Protein AF-A0A1Q6YQ73-F1 (afdb_monomer)

Foldseek 3Di:
DDPPDPPPVVNVVLQVLLVVLLVVLLVPLPPVVSLVSNCVSCVVLLLVLLCVQPNPDPSSVVLSVVLSNQCSVCSNVDDVVPDRSNVVSNVSSNVVSVVVSVVVVVVVVVVVVVVVPD

Sequence (118 aa):
MIYRRQFSSEQIEKIARTKDALGRLRANPADAVAVLALYETCGRELQEVGVRYFGKNQLGKKAVLNLLVAVVSRAWSYDPQSMSASEWVSRVADAEARKLWEALDAGGSGDQLTRRAM

Structure (mmCIF, N/CA/C/O backbone):
data_AF-A0A1Q6YQ73-F1
#
_entry.id   AF-A0A1Q6YQ73-F1
#
loop_
_atom_site.group_PDB
_atom_site.id
_atom_site.type_symbol
_atom_site.label_atom_id
_atom_site.label_alt_id
_atom_site.label_comp_id
_atom_site.label_asym_id
_atom_site.label_entity_id
_atom_site.label_seq_id
_atom_site.pdbx_PDB_ins_code
_atom_site.Cartn_x
_atom_site.Cartn_y
_atom_site.Cartn_z
_atom_site.occupancy
_atom_site.B_iso_or_equiv
_atom_site.auth_seq_id
_atom_site.auth_comp_id
_atom_site.auth_asym_id
_atom_site.auth_atom_id
_atom_site.pdbx_PDB_model_num
ATOM 1 N N . MET A 1 1 ? 29.946 25.085 6.499 1.00 38.44 1 MET A N 1
ATOM 2 C CA . MET A 1 1 ? 29.585 23.672 6.748 1.00 38.44 1 MET A CA 1
ATOM 3 C C . MET A 1 1 ? 28.520 23.263 5.749 1.00 38.44 1 MET A C 1
ATOM 5 O O . MET A 1 1 ? 27.402 23.750 5.833 1.00 38.44 1 MET A O 1
ATOM 9 N N . ILE A 1 2 ? 28.873 22.435 4.767 1.00 45.66 2 ILE A N 1
ATOM 10 C CA . ILE A 1 2 ? 27.914 21.896 3.798 1.00 45.66 2 ILE A CA 1
ATOM 11 C C . ILE A 1 2 ? 27.381 20.600 4.411 1.00 45.66 2 ILE A C 1
ATOM 13 O O . ILE A 1 2 ? 28.122 19.623 4.504 1.00 45.66 2 ILE A O 1
ATOM 17 N N . TYR A 1 3 ? 26.126 20.593 4.866 1.00 40.91 3 TYR A N 1
ATOM 18 C CA . TYR A 1 3 ? 25.435 19.367 5.271 1.00 40.91 3 TYR A CA 1
ATOM 19 C C . TYR A 1 3 ? 25.210 18.508 4.022 1.00 40.91 3 TYR A C 1
ATOM 21 O O . TYR A 1 3 ? 24.166 18.571 3.372 1.00 40.91 3 TYR A O 1
ATOM 29 N N . ARG A 1 4 ? 26.225 17.728 3.640 1.00 46.75 4 ARG A N 1
ATOM 30 C CA . ARG A 1 4 ? 26.106 16.693 2.615 1.00 46.75 4 ARG A CA 1
ATOM 31 C C . ARG A 1 4 ? 25.174 15.634 3.198 1.00 46.75 4 ARG A C 1
ATOM 33 O O . ARG A 1 4 ? 25.605 14.824 4.012 1.00 46.75 4 ARG A O 1
ATOM 40 N N . ARG A 1 5 ? 23.883 15.714 2.848 1.00 53.12 5 ARG A N 1
ATOM 41 C CA . ARG A 1 5 ? 22.848 14.725 3.180 1.00 53.12 5 ARG A CA 1
ATOM 42 C C . ARG A 1 5 ? 23.366 13.336 2.806 1.00 53.12 5 ARG A C 1
ATOM 44 O O . ARG A 1 5 ? 23.292 12.933 1.650 1.00 53.12 5 ARG A O 1
ATOM 51 N N . GLN A 1 6 ? 23.896 12.616 3.788 1.00 51.25 6 GLN A N 1
ATOM 52 C CA . GLN A 1 6 ? 23.931 11.166 3.759 1.00 51.25 6 GLN A CA 1
ATOM 53 C C . GLN A 1 6 ? 22.468 10.734 3.836 1.00 51.25 6 GLN A C 1
ATOM 55 O O . GLN A 1 6 ? 21.894 10.643 4.916 1.00 51.25 6 GLN A O 1
ATOM 60 N N . PHE A 1 7 ? 21.827 10.537 2.686 1.00 55.66 7 PHE A N 1
ATOM 61 C CA . PHE A 1 7 ? 20.742 9.568 2.668 1.00 55.66 7 PHE A CA 1
ATOM 62 C C . PHE A 1 7 ? 21.375 8.260 3.137 1.00 55.66 7 PHE A C 1
ATOM 64 O O . PHE A 1 7 ? 22.359 7.817 2.542 1.00 55.66 7 PHE A O 1
ATOM 71 N N . SER A 1 8 ? 20.888 7.712 4.253 1.00 74.00 8 SER A N 1
ATOM 72 C CA . SER A 1 8 ? 21.328 6.393 4.709 1.00 74.00 8 SER A CA 1
ATOM 73 C C . SER A 1 8 ? 21.178 5.431 3.530 1.00 74.00 8 SER A C 1
ATOM 75 O O . SER A 1 8 ? 20.163 5.488 2.832 1.00 74.00 8 SER A O 1
ATOM 77 N N . SER A 1 9 ? 22.172 4.579 3.270 1.00 75.12 9 SER A N 1
ATOM 78 C CA . SER A 1 9 ? 22.130 3.601 2.171 1.00 75.12 9 SER A CA 1
ATOM 79 C C . SER A 1 9 ? 20.828 2.785 2.179 1.00 75.12 9 SER A C 1
ATOM 81 O O . SER A 1 9 ? 20.274 2.487 1.125 1.00 75.12 9 SER A O 1
ATOM 83 N N . GLU A 1 10 ? 20.277 2.547 3.371 1.00 77.00 10 GLU A N 1
ATOM 84 C CA . GLU A 1 10 ? 18.981 1.903 3.603 1.00 77.00 10 GLU A CA 1
ATOM 85 C C . GLU A 1 10 ? 17.803 2.651 2.954 1.00 77.00 10 GLU A C 1
ATOM 87 O O . GLU A 1 10 ? 16.884 2.032 2.425 1.00 77.00 10 GLU A O 1
ATOM 92 N N . GLN A 1 11 ? 17.808 3.988 2.960 1.00 78.38 11 GLN A N 1
ATOM 93 C CA . GLN A 1 11 ? 16.746 4.793 2.347 1.00 78.38 11 GLN A CA 1
ATOM 94 C C . GLN A 1 11 ? 16.795 4.718 0.821 1.00 78.38 11 GLN A C 1
ATOM 96 O O . GLN A 1 11 ? 15.750 4.650 0.176 1.00 78.38 11 GLN A O 1
ATOM 101 N N . ILE A 1 12 ? 17.997 4.708 0.241 1.00 83.94 12 ILE A N 1
ATOM 102 C CA . ILE A 1 12 ? 18.183 4.562 -1.208 1.00 83.94 12 ILE A CA 1
ATOM 103 C C . ILE A 1 12 ? 17.717 3.173 -1.648 1.00 83.94 12 ILE A C 1
ATOM 105 O O . ILE A 1 12 ? 16.968 3.051 -2.619 1.00 83.94 12 ILE A O 1
ATOM 109 N N . GLU A 1 13 ? 18.098 2.138 -0.898 1.00 86.44 13 GLU A N 1
ATOM 110 C CA . GLU A 1 13 ? 17.663 0.766 -1.147 1.00 86.44 13 GLU A CA 1
ATOM 111 C C . GLU A 1 13 ? 16.141 0.623 -1.025 1.00 86.44 13 GLU A C 1
ATOM 113 O O . GLU A 1 13 ? 15.503 0.051 -1.911 1.00 86.44 13 GLU A O 1
ATOM 118 N N . LYS A 1 14 ? 15.538 1.217 0.013 1.00 87.06 14 LYS A N 1
ATOM 119 C CA . LYS A 1 14 ? 14.083 1.260 0.197 1.00 87.06 14 LYS A CA 1
ATOM 120 C C . LYS A 1 14 ? 13.384 1.870 -1.021 1.00 87.06 14 LYS A C 1
ATOM 122 O O . LYS A 1 14 ? 12.444 1.277 -1.542 1.00 87.06 14 LYS A O 1
ATOM 127 N N . ILE A 1 15 ? 13.851 3.027 -1.498 1.00 87.25 15 ILE A N 1
ATOM 128 C CA . ILE A 1 15 ? 13.268 3.720 -2.659 1.00 87.25 15 ILE A CA 1
ATOM 129 C C . ILE A 1 15 ? 13.360 2.851 -3.917 1.00 87.25 15 ILE A C 1
ATOM 131 O O . ILE A 1 15 ? 12.372 2.719 -4.645 1.00 87.25 15 ILE A O 1
ATOM 135 N N . ALA A 1 16 ? 14.525 2.249 -4.168 1.00 89.12 16 ALA A N 1
ATOM 136 C CA . ALA A 1 16 ? 14.735 1.385 -5.324 1.00 89.12 16 ALA A CA 1
ATOM 137 C C . ALA A 1 16 ? 13.809 0.159 -5.285 1.00 89.12 16 ALA A C 1
ATOM 139 O O . ALA A 1 16 ? 13.127 -0.114 -6.273 1.00 89.12 16 ALA A O 1
ATOM 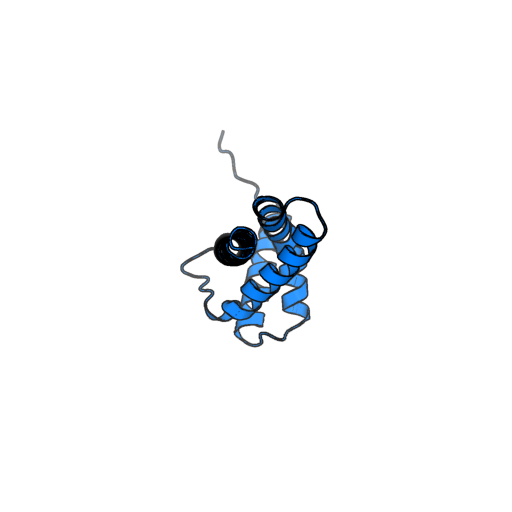140 N N . ARG A 1 17 ? 13.714 -0.513 -4.129 1.00 92.25 17 ARG A N 1
ATOM 141 C CA . ARG A 1 17 ? 12.828 -1.670 -3.923 1.00 92.25 17 ARG A CA 1
ATOM 142 C C . ARG A 1 17 ? 11.353 -1.313 -4.104 1.00 92.25 17 ARG A C 1
ATOM 144 O O . ARG A 1 17 ? 10.643 -2.044 -4.785 1.00 92.25 17 ARG A O 1
ATOM 151 N N . THR A 1 18 ? 10.886 -0.180 -3.569 1.00 92.88 18 THR A N 1
ATOM 152 C CA . THR A 1 18 ? 9.491 0.252 -3.773 1.00 92.88 18 THR A CA 1
ATOM 153 C C . THR A 1 18 ? 9.204 0.533 -5.248 1.00 92.88 18 THR A C 1
ATOM 155 O O . THR A 1 18 ? 8.153 0.146 -5.756 1.00 92.88 18 THR A O 1
ATOM 158 N N . LYS A 1 19 ? 10.133 1.186 -5.960 1.00 93.06 19 LYS A N 1
ATOM 159 C CA . LYS A 1 19 ? 9.971 1.474 -7.391 1.00 93.06 19 LYS A CA 1
ATOM 160 C C . LYS A 1 19 ? 9.938 0.192 -8.230 1.00 93.06 19 LYS A C 1
ATOM 162 O O . LYS A 1 19 ? 9.091 0.089 -9.115 1.00 93.06 19 LYS A O 1
ATOM 167 N N . ASP A 1 20 ? 10.820 -0.765 -7.943 1.00 94.38 20 ASP A N 1
ATOM 168 C CA . ASP A 1 20 ? 10.835 -2.078 -8.602 1.00 94.38 20 ASP A CA 1
ATOM 169 C C . ASP A 1 20 ? 9.528 -2.844 -8.357 1.00 94.38 20 ASP A C 1
ATOM 171 O O . ASP A 1 20 ? 8.870 -3.270 -9.307 1.00 94.38 20 ASP A O 1
ATOM 175 N N . ALA A 1 21 ? 9.084 -2.914 -7.097 1.00 95.50 21 ALA A N 1
ATOM 176 C CA . ALA A 1 21 ? 7.830 -3.560 -6.725 1.00 95.50 21 ALA A CA 1
ATOM 177 C C . ALA A 1 21 ? 6.629 -2.958 -7.474 1.00 95.50 21 ALA A C 1
ATOM 179 O O . ALA A 1 21 ? 5.844 -3.694 -8.069 1.00 95.50 21 ALA A O 1
ATOM 180 N N . LEU A 1 22 ? 6.507 -1.626 -7.526 1.00 94.62 22 LEU A N 1
ATOM 181 C CA . LEU A 1 22 ? 5.438 -0.965 -8.288 1.00 94.62 22 LEU A CA 1
ATOM 182 C C . LEU A 1 22 ? 5.533 -1.245 -9.794 1.00 94.62 22 LEU A C 1
ATOM 184 O O . LEU A 1 22 ? 4.505 -1.449 -10.440 1.00 94.62 22 LEU A O 1
ATOM 188 N N . GLY A 1 23 ? 6.745 -1.293 -10.355 1.00 93.81 23 GLY A N 1
ATOM 189 C CA . GLY A 1 23 ? 6.967 -1.655 -11.756 1.00 93.81 23 GLY A CA 1
ATOM 190 C C . GLY A 1 23 ? 6.488 -3.073 -12.078 1.00 93.81 23 GLY A C 1
ATOM 191 O O . GLY A 1 23 ? 5.787 -3.281 -13.070 1.00 93.81 23 GLY A O 1
ATOM 192 N N . ARG A 1 24 ? 6.794 -4.036 -11.203 1.00 95.31 24 ARG A N 1
ATOM 193 C CA . ARG A 1 24 ? 6.334 -5.427 -11.326 1.00 95.31 24 ARG A CA 1
ATOM 194 C C . ARG A 1 24 ? 4.820 -5.541 -11.184 1.00 95.31 24 ARG A C 1
ATOM 196 O O . ARG A 1 24 ? 4.190 -6.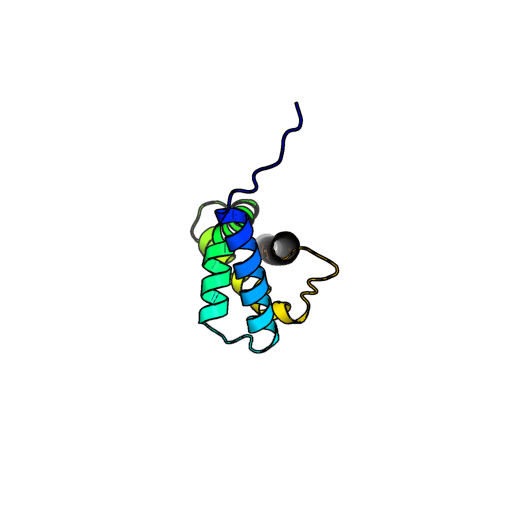183 -12.018 1.00 95.31 24 ARG A O 1
ATOM 203 N N . LEU A 1 25 ? 4.226 -4.853 -10.209 1.00 95.25 25 LEU A N 1
ATOM 204 C CA . LEU A 1 25 ? 2.772 -4.845 -9.996 1.00 95.25 25 LEU A CA 1
ATOM 205 C C . LEU A 1 25 ? 2.002 -4.173 -11.138 1.00 95.25 25 LEU A C 1
ATOM 207 O O . LEU A 1 25 ? 0.879 -4.572 -11.438 1.00 95.25 25 LEU A O 1
ATOM 211 N N . ARG A 1 26 ? 2.606 -3.191 -11.816 1.00 93.31 26 ARG A N 1
ATOM 212 C CA . ARG A 1 26 ? 2.044 -2.600 -13.038 1.00 93.31 26 ARG A CA 1
ATOM 213 C C . ARG A 1 26 ? 1.951 -3.614 -14.183 1.00 93.31 26 ARG A C 1
ATOM 215 O O . ARG A 1 26 ? 1.001 -3.543 -14.956 1.00 93.31 26 ARG A O 1
ATOM 222 N N . ALA A 1 27 ? 2.912 -4.530 -14.300 1.00 92.75 27 ALA A N 1
ATOM 223 C CA . ALA A 1 27 ? 2.889 -5.592 -15.308 1.00 92.75 27 ALA A CA 1
ATOM 224 C C . ALA A 1 27 ? 2.031 -6.796 -14.879 1.00 92.75 27 ALA A C 1
ATOM 226 O O . ALA A 1 27 ? 1.352 -7.399 -15.706 1.00 92.75 27 ALA A O 1
ATOM 227 N N . ASN A 1 28 ? 2.056 -7.138 -13.589 1.00 92.75 28 ASN A N 1
ATOM 228 C CA . ASN A 1 28 ? 1.317 -8.246 -13.001 1.00 92.75 28 ASN A CA 1
ATOM 229 C C . ASN A 1 28 ? 0.831 -7.888 -11.581 1.00 92.75 28 ASN A C 1
ATOM 231 O O . ASN A 1 28 ? 1.582 -8.056 -10.615 1.00 92.75 28 ASN A O 1
ATOM 235 N N . PRO A 1 29 ? -0.438 -7.475 -11.417 1.00 90.19 29 PRO A N 1
ATOM 236 C CA . PRO A 1 29 ? -1.004 -7.147 -10.106 1.00 90.19 29 PRO A CA 1
ATOM 237 C C . PRO A 1 29 ? -1.038 -8.320 -9.112 1.00 90.19 29 PRO A C 1
ATOM 239 O O . PRO A 1 29 ? -1.206 -8.095 -7.916 1.00 90.19 29 PRO A O 1
ATOM 242 N N . ALA A 1 30 ? -0.890 -9.563 -9.586 1.00 92.31 30 ALA A N 1
ATOM 243 C CA . ALA A 1 30 ? -0.879 -10.774 -8.766 1.00 92.31 30 ALA A CA 1
ATOM 244 C C . ALA A 1 30 ? 0.540 -11.246 -8.381 1.00 92.31 30 ALA A C 1
ATOM 246 O O . ALA A 1 30 ? 0.689 -12.331 -7.817 1.00 92.31 30 ALA A O 1
ATOM 247 N N . ASP A 1 31 ? 1.591 -10.470 -8.677 1.00 95.75 31 ASP A N 1
ATOM 248 C CA . ASP A 1 31 ? 2.963 -10.790 -8.265 1.00 95.75 31 ASP A CA 1
ATOM 249 C C . ASP A 1 31 ? 3.107 -10.697 -6.735 1.00 95.75 31 ASP A C 1
ATOM 251 O O . ASP A 1 31 ? 3.356 -9.632 -6.166 1.00 95.75 31 ASP A O 1
ATOM 255 N N . ALA A 1 32 ? 2.959 -11.839 -6.059 1.00 93.75 32 ALA A N 1
ATOM 256 C CA . ALA A 1 32 ? 3.006 -11.933 -4.602 1.00 93.75 32 ALA A CA 1
ATOM 257 C C . ALA A 1 32 ? 4.342 -11.458 -4.003 1.00 93.75 32 ALA A C 1
ATOM 259 O O . ALA A 1 32 ? 4.355 -10.908 -2.901 1.00 93.75 32 ALA A O 1
ATOM 260 N N . VAL A 1 33 ? 5.456 -11.624 -4.728 1.00 95.88 33 VAL A N 1
ATOM 261 C CA . VAL A 1 33 ? 6.776 -11.155 -4.279 1.00 95.88 33 VAL A CA 1
ATOM 262 C C . VAL A 1 33 ? 6.814 -9.631 -4.295 1.00 95.88 33 VAL A C 1
ATOM 264 O O . VAL A 1 33 ? 7.288 -9.015 -3.342 1.00 95.88 33 VAL A O 1
ATOM 267 N N . ALA A 1 34 ? 6.267 -9.016 -5.343 1.00 95.44 34 ALA A N 1
ATOM 268 C CA . ALA A 1 34 ? 6.177 -7.567 -5.433 1.00 95.44 34 ALA A CA 1
ATOM 269 C C . ALA A 1 34 ? 5.199 -6.977 -4.397 1.00 95.44 34 ALA A C 1
ATOM 271 O O . ALA A 1 34 ? 5.502 -5.942 -3.806 1.00 95.44 34 ALA A O 1
ATOM 272 N N . VAL A 1 35 ? 4.077 -7.651 -4.105 1.00 94.94 35 VAL A N 1
ATOM 273 C CA . VAL A 1 35 ? 3.162 -7.248 -3.017 1.00 94.94 35 VAL A CA 1
ATOM 274 C C . VAL A 1 35 ? 3.868 -7.283 -1.660 1.00 94.94 35 VAL A C 1
ATOM 276 O O . VAL A 1 35 ? 3.754 -6.329 -0.889 1.00 94.94 35 VAL A O 1
ATOM 279 N N . LEU A 1 36 ? 4.610 -8.355 -1.367 1.00 94.62 36 LEU A N 1
ATOM 280 C CA . LEU A 1 36 ? 5.334 -8.483 -0.103 1.00 94.62 36 LEU A CA 1
ATOM 281 C C . LEU A 1 36 ? 6.417 -7.408 0.029 1.00 94.62 36 LEU A C 1
ATOM 283 O O . LEU A 1 36 ? 6.466 -6.727 1.049 1.00 94.62 36 LEU A O 1
ATOM 287 N N . ALA A 1 37 ? 7.222 -7.195 -1.016 1.00 94.62 37 ALA A N 1
ATOM 288 C CA . ALA A 1 37 ? 8.251 -6.157 -1.025 1.00 94.62 37 ALA A CA 1
ATOM 289 C C . ALA A 1 37 ? 7.653 -4.759 -0.795 1.00 94.62 37 ALA A C 1
ATOM 291 O O . ALA A 1 37 ? 8.201 -3.966 -0.032 1.00 94.62 37 ALA A O 1
ATOM 292 N N . LEU A 1 38 ? 6.501 -4.472 -1.409 1.00 93.44 38 LEU A N 1
ATOM 293 C CA . LEU A 1 38 ? 5.772 -3.223 -1.205 1.00 93.44 38 LEU A CA 1
ATOM 294 C C . LEU A 1 38 ? 5.275 -3.080 0.244 1.00 93.44 38 LEU A C 1
ATOM 296 O O . LEU A 1 38 ? 5.343 -1.993 0.812 1.00 93.44 38 LEU A O 1
ATOM 300 N N . TYR A 1 39 ? 4.791 -4.160 0.862 1.00 92.88 39 TYR A N 1
ATOM 301 C CA . TYR A 1 39 ? 4.384 -4.141 2.268 1.00 92.88 39 TYR A CA 1
ATOM 302 C C . TYR A 1 39 ? 5.577 -3.957 3.214 1.00 92.88 39 TYR A C 1
ATOM 304 O O . TYR A 1 39 ? 5.479 -3.205 4.179 1.00 92.88 39 TYR A O 1
ATOM 312 N N . GLU A 1 40 ? 6.717 -4.588 2.943 1.00 92.75 40 GLU A N 1
ATOM 313 C CA . GLU A 1 40 ? 7.925 -4.429 3.757 1.00 92.75 40 GLU A CA 1
ATOM 314 C C . GLU A 1 40 ? 8.471 -3.002 3.697 1.00 92.75 40 GLU A C 1
ATOM 316 O O . GLU A 1 40 ? 8.851 -2.434 4.725 1.00 92.75 40 GLU A O 1
ATOM 321 N N . THR A 1 41 ? 8.485 -2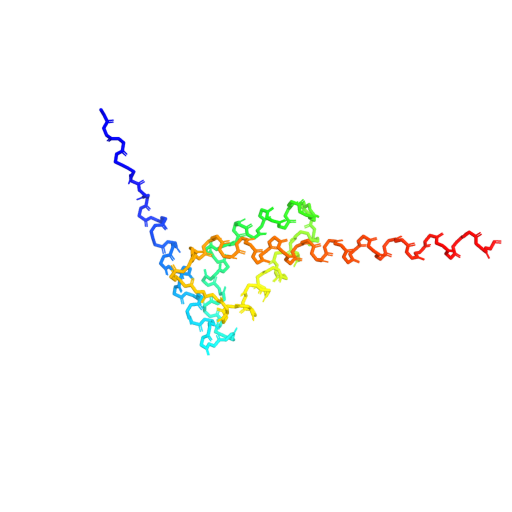.390 2.509 1.00 92.25 41 THR A N 1
ATOM 322 C CA . THR A 1 41 ? 8.983 -1.024 2.370 1.00 92.25 41 THR A CA 1
ATOM 323 C C . THR A 1 41 ? 7.952 0.003 2.830 1.00 92.25 41 THR A C 1
ATOM 325 O O . THR A 1 41 ? 8.301 0.905 3.584 1.00 92.25 41 THR A O 1
ATOM 328 N N . CYS A 1 42 ? 6.683 -0.110 2.448 1.00 90.50 42 CYS A N 1
ATOM 329 C CA . CYS A 1 42 ? 5.673 0.915 2.734 1.00 90.50 42 CYS A CA 1
ATOM 330 C C . CYS A 1 42 ? 4.785 0.615 3.952 1.00 90.50 42 CYS A C 1
ATOM 332 O O . CYS A 1 42 ? 3.907 1.410 4.286 1.00 90.50 42 CYS A O 1
ATOM 334 N N . GLY A 1 43 ? 4.981 -0.515 4.634 1.00 89.38 43 GLY A N 1
ATOM 335 C CA . GLY A 1 43 ? 4.099 -0.977 5.709 1.00 89.38 43 GLY A CA 1
ATOM 336 C C . GLY A 1 43 ? 3.992 -0.001 6.875 1.00 89.38 43 GLY A C 1
ATOM 337 O O . GLY A 1 43 ? 2.910 0.160 7.436 1.00 89.38 43 GLY A O 1
ATOM 338 N N . ARG A 1 44 ? 5.079 0.714 7.195 1.00 90.31 44 ARG A N 1
ATOM 339 C CA . ARG A 1 44 ? 5.060 1.769 8.218 1.00 90.31 44 ARG A CA 1
ATOM 340 C C . ARG A 1 44 ? 4.171 2.936 7.792 1.00 90.31 44 ARG A C 1
ATOM 342 O O . ARG A 1 44 ? 3.309 3.333 8.569 1.00 90.31 44 ARG A O 1
ATOM 349 N N . GLU A 1 45 ? 4.347 3.453 6.576 1.00 90.62 45 GLU A N 1
ATOM 350 C CA . GLU A 1 45 ? 3.522 4.546 6.054 1.00 90.62 45 GLU A CA 1
ATOM 351 C C . GLU A 1 45 ? 2.034 4.151 6.012 1.00 90.62 45 GLU A C 1
ATOM 353 O O . GLU A 1 45 ? 1.171 4.902 6.471 1.00 90.62 45 GLU A O 1
ATOM 358 N N . LEU A 1 46 ? 1.723 2.933 5.554 1.00 93.25 46 LEU A N 1
ATOM 359 C CA . LEU A 1 46 ? 0.351 2.411 5.547 1.00 93.25 46 LEU A CA 1
ATOM 360 C C . LEU A 1 46 ? -0.220 2.269 6.964 1.00 93.25 46 LEU A C 1
ATOM 362 O O . LEU A 1 46 ? -1.392 2.571 7.195 1.00 93.25 46 LEU A O 1
ATOM 366 N N . GLN A 1 47 ? 0.598 1.834 7.924 1.00 93.38 47 GLN A N 1
ATOM 367 C CA . GLN A 1 47 ? 0.208 1.727 9.327 1.00 93.38 47 GLN A CA 1
ATOM 368 C C . GLN A 1 47 ? -0.071 3.094 9.951 1.00 93.38 47 GLN A C 1
ATOM 370 O O . GLN A 1 47 ? -1.041 3.228 10.695 1.00 93.38 47 GLN A O 1
ATOM 375 N N . GLU A 1 48 ? 0.733 4.109 9.646 1.00 92.88 48 GLU A N 1
ATOM 376 C CA . GLU A 1 48 ? 0.506 5.478 10.114 1.00 92.88 48 GLU A CA 1
ATOM 377 C C . GLU A 1 48 ? -0.828 6.032 9.601 1.00 92.88 48 GLU A C 1
ATOM 379 O O . GLU A 1 48 ? -1.602 6.582 10.389 1.00 92.88 48 GLU A O 1
ATOM 384 N N . VAL A 1 49 ? -1.144 5.818 8.319 1.00 92.88 49 VAL A N 1
ATOM 385 C CA . VAL A 1 49 ? -2.447 6.188 7.741 1.00 92.88 49 VAL A CA 1
ATOM 386 C C . VAL A 1 49 ? -3.579 5.399 8.406 1.00 92.88 49 VAL A C 1
ATOM 388 O O . VAL A 1 49 ? -4.564 5.987 8.855 1.00 92.88 49 VAL A O 1
ATOM 391 N N . GLY A 1 50 ? -3.430 4.080 8.549 1.00 91.56 50 GLY A N 1
ATOM 392 C CA . GLY A 1 50 ? -4.426 3.231 9.206 1.00 91.56 50 GLY A CA 1
ATOM 393 C C . GLY A 1 50 ? -4.717 3.663 10.648 1.00 91.56 50 GLY A C 1
ATOM 394 O O . GLY A 1 50 ? -5.874 3.764 11.049 1.00 91.56 50 GLY A O 1
ATOM 395 N N . VAL A 1 51 ? -3.680 3.994 11.422 1.00 92.44 51 VAL A N 1
ATOM 396 C CA . VAL A 1 51 ? -3.829 4.485 12.800 1.00 92.44 51 VAL A CA 1
ATOM 397 C C . VAL A 1 51 ? -4.480 5.867 12.838 1.00 92.44 51 VAL A C 1
ATOM 399 O O . VAL A 1 51 ? -5.301 6.108 13.722 1.00 92.44 51 VAL A O 1
ATOM 402 N N . ARG A 1 52 ? -4.151 6.756 11.893 1.00 92.81 52 ARG A N 1
ATOM 403 C CA . ARG A 1 52 ? -4.722 8.109 11.813 1.00 92.81 52 ARG A CA 1
ATOM 404 C C . ARG A 1 52 ? -6.239 8.086 11.625 1.00 92.81 52 ARG A C 1
ATOM 406 O O . ARG A 1 52 ? -6.923 8.858 12.285 1.00 92.81 52 ARG A O 1
ATOM 413 N N . TYR A 1 53 ? -6.748 7.214 10.754 1.00 91.50 53 TYR A N 1
ATOM 414 C CA . TYR A 1 53 ? -8.179 7.164 10.423 1.00 91.50 53 TYR A CA 1
ATOM 415 C C . TYR A 1 53 ? -8.985 6.177 11.280 1.00 91.50 53 TYR A C 1
ATOM 417 O O . TYR A 1 53 ? -10.154 6.428 11.556 1.00 91.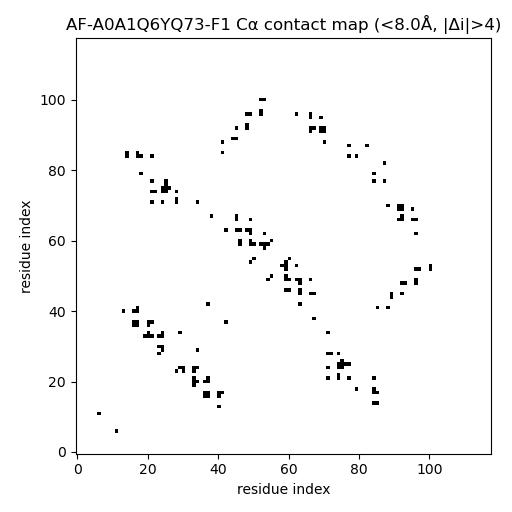50 53 TYR A O 1
ATOM 425 N N . PHE A 1 54 ? -8.389 5.062 11.717 1.00 91.44 54 PHE A N 1
ATOM 426 C CA . PHE A 1 54 ? -9.126 3.956 12.353 1.00 91.44 54 PHE A CA 1
ATOM 427 C C . PHE A 1 54 ? -8.640 3.618 13.774 1.00 91.44 54 PHE A C 1
ATOM 429 O O . PHE A 1 54 ? -9.215 2.755 14.442 1.00 91.44 54 PHE A O 1
ATOM 436 N N . GLY A 1 55 ? -7.598 4.299 14.263 1.00 90.25 55 GLY A N 1
ATOM 437 C CA . GLY A 1 55 ? -7.007 4.072 15.580 1.00 90.25 55 GLY A CA 1
ATOM 438 C C . GLY A 1 55 ? -6.114 2.826 15.661 1.00 90.25 55 GLY A C 1
ATOM 439 O O . GLY A 1 55 ? -5.900 2.095 14.696 1.00 90.25 55 GLY A O 1
ATOM 440 N N . LYS A 1 56 ? -5.566 2.560 16.854 1.00 89.56 56 LYS A N 1
ATOM 441 C CA . LYS A 1 56 ? -4.632 1.440 17.120 1.00 89.56 56 LYS A CA 1
ATOM 442 C C . LYS A 1 56 ? -5.333 0.106 17.432 1.00 89.56 56 LYS A C 1
ATOM 444 O O . LYS A 1 56 ? -4.817 -0.706 18.195 1.00 89.56 56 LYS A O 1
ATOM 449 N N . ASN A 1 57 ? -6.521 -0.115 16.880 1.00 87.94 57 ASN A N 1
ATOM 450 C CA . ASN A 1 57 ? -7.348 -1.293 17.153 1.00 87.94 57 ASN A CA 1
ATOM 451 C C . ASN A 1 57 ? -7.318 -2.294 15.975 1.00 87.94 57 ASN A C 1
ATOM 453 O O . ASN A 1 57 ? -6.527 -2.181 15.035 1.00 87.94 57 ASN A O 1
ATOM 457 N N . GLN A 1 58 ? -8.181 -3.308 16.034 1.00 85.69 58 GLN A N 1
ATOM 458 C CA . GLN A 1 58 ? -8.287 -4.340 15.002 1.00 85.69 58 GLN A CA 1
ATOM 459 C C . GLN A 1 58 ? -8.781 -3.787 13.650 1.00 85.69 58 GLN A C 1
ATOM 461 O O . GLN A 1 58 ? -8.364 -4.288 12.605 1.00 85.69 58 GLN A O 1
ATOM 466 N N . LEU A 1 59 ? -9.595 -2.722 13.660 1.00 86.56 59 LEU A N 1
ATOM 467 C CA . LEU A 1 59 ? -10.013 -2.013 12.447 1.00 86.56 59 LEU A CA 1
ATOM 468 C C . LEU A 1 59 ? -8.819 -1.337 11.777 1.00 86.56 59 LEU A C 1
ATOM 470 O O . LEU A 1 59 ? -8.659 -1.487 10.571 1.00 86.56 59 LEU A O 1
ATOM 474 N N . GLY A 1 60 ? -7.929 -0.705 12.548 1.00 86.50 60 GLY A N 1
ATOM 475 C CA . GLY A 1 60 ? -6.670 -0.157 12.033 1.00 86.50 60 GLY A CA 1
ATOM 476 C C . GLY A 1 60 ? -5.811 -1.209 11.331 1.00 86.50 60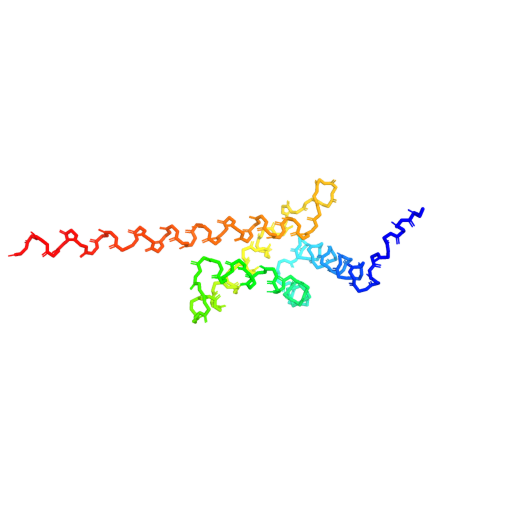 GLY A C 1
ATOM 477 O O . GLY A 1 60 ? -5.350 -0.984 10.216 1.00 86.50 60 GLY A O 1
ATOM 478 N N . LYS A 1 61 ? -5.664 -2.404 11.919 1.00 88.31 61 LYS A N 1
ATOM 479 C CA . LYS A 1 61 ? -4.915 -3.511 11.289 1.00 88.31 61 LYS A CA 1
ATOM 480 C C . LYS A 1 61 ? -5.554 -3.985 9.978 1.00 88.31 61 LYS A C 1
ATOM 482 O O . LYS A 1 61 ? -4.845 -4.211 9.002 1.00 88.31 61 LYS A O 1
ATOM 487 N N . LYS A 1 62 ? -6.884 -4.120 9.941 1.00 90.50 62 LYS A N 1
ATOM 488 C CA . LYS A 1 62 ? -7.615 -4.505 8.722 1.00 90.50 62 LYS A CA 1
ATOM 489 C C . LYS A 1 62 ? -7.549 -3.412 7.653 1.00 90.50 62 LYS A C 1
ATOM 491 O O . LYS A 1 62 ? -7.397 -3.724 6.475 1.00 90.50 62 LYS A O 1
ATOM 496 N N . ALA A 1 63 ? -7.611 -2.147 8.066 1.00 92.19 63 ALA A N 1
ATOM 497 C CA . ALA A 1 63 ? -7.480 -1.008 7.172 1.00 92.19 63 ALA A CA 1
ATOM 498 C C . ALA A 1 63 ? -6.136 -1.043 6.445 1.00 92.19 63 ALA A C 1
ATOM 500 O O . ALA A 1 63 ? -6.137 -0.938 5.230 1.00 92.19 63 ALA A O 1
ATOM 501 N N . VAL A 1 64 ? -5.019 -1.309 7.134 1.00 93.88 64 VAL A N 1
ATOM 502 C CA . VAL A 1 64 ? -3.691 -1.418 6.494 1.00 93.88 64 VAL A CA 1
ATOM 503 C C . VAL A 1 64 ? -3.684 -2.403 5.319 1.00 93.88 64 VAL A C 1
ATOM 505 O O . VAL A 1 64 ? -3.149 -2.079 4.262 1.00 93.88 64 VAL A O 1
ATOM 508 N N . LEU A 1 65 ? -4.317 -3.572 5.465 1.00 92.62 65 LEU A N 1
ATOM 509 C CA . LEU A 1 65 ? -4.419 -4.550 4.375 1.00 92.62 65 LEU A CA 1
ATOM 510 C C . LEU A 1 65 ? -5.281 -4.030 3.216 1.00 92.62 65 LEU A C 1
ATOM 512 O O . LEU A 1 65 ? -4.903 -4.185 2.059 1.00 92.62 65 LEU A O 1
ATOM 516 N N . ASN A 1 66 ? -6.400 -3.363 3.510 1.00 94.19 66 ASN A N 1
ATOM 517 C CA . ASN A 1 66 ? -7.226 -2.734 2.475 1.00 94.19 66 ASN A CA 1
ATOM 518 C C . ASN A 1 66 ? -6.472 -1.612 1.741 1.00 94.19 66 ASN A C 1
ATOM 520 O O . ASN A 1 66 ? -6.578 -1.502 0.521 1.00 94.19 66 ASN A O 1
ATOM 524 N N . LEU A 1 67 ? -5.676 -0.813 2.460 1.00 95.94 67 LEU A N 1
ATOM 525 C CA . LEU A 1 67 ? -4.833 0.225 1.867 1.00 95.94 67 LEU A CA 1
ATOM 526 C C . LEU A 1 67 ? -3.768 -0.393 0.957 1.00 95.94 67 LEU A C 1
ATOM 528 O O . LEU A 1 67 ? -3.578 0.081 -0.159 1.00 95.94 67 LEU A O 1
ATOM 532 N N . LEU A 1 68 ? -3.129 -1.487 1.383 1.00 95.19 68 LEU A N 1
ATOM 533 C CA . LEU A 1 68 ? -2.183 -2.226 0.547 1.00 95.19 68 LEU A CA 1
ATOM 534 C C . LEU A 1 68 ? -2.847 -2.716 -0.750 1.00 95.19 68 LEU A C 1
ATOM 536 O O . LEU A 1 68 ? -2.306 -2.508 -1.833 1.00 95.19 68 LEU A O 1
ATOM 540 N N . VAL A 1 69 ? -4.041 -3.308 -0.657 1.00 95.25 69 VAL A N 1
ATOM 541 C CA . VAL A 1 69 ? -4.814 -3.760 -1.829 1.00 95.25 69 VAL A CA 1
ATOM 542 C C . VAL A 1 69 ? -5.148 -2.592 -2.765 1.00 95.25 69 VAL A C 1
ATOM 544 O O . VAL A 1 69 ? -5.034 -2.722 -3.987 1.00 95.25 69 VAL A O 1
ATOM 547 N N . ALA A 1 70 ? -5.514 -1.430 -2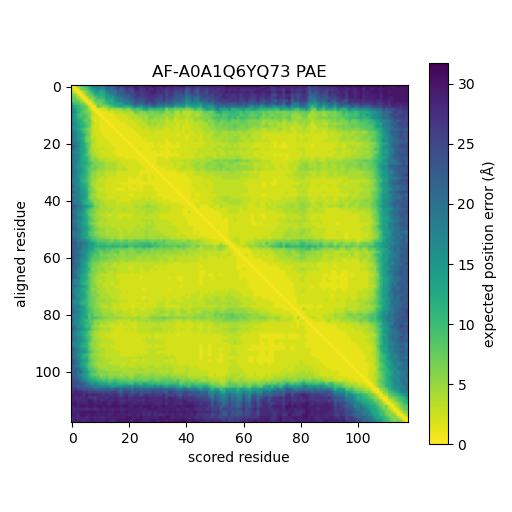.223 1.00 96.00 70 ALA A N 1
ATOM 548 C CA . ALA A 1 70 ? -5.778 -0.234 -3.022 1.00 96.00 70 ALA A CA 1
ATOM 549 C C . ALA A 1 70 ? -4.524 0.270 -3.755 1.00 96.00 70 ALA A C 1
ATOM 551 O O . ALA A 1 70 ? -4.607 0.670 -4.915 1.00 96.00 70 ALA A O 1
ATOM 552 N N . VAL A 1 71 ? -3.354 0.202 -3.117 1.00 95.75 71 VAL A N 1
ATOM 553 C CA . VAL A 1 71 ? -2.078 0.554 -3.754 1.00 95.75 71 VAL A CA 1
ATOM 554 C C . VAL A 1 71 ? -1.743 -0.426 -4.881 1.00 95.75 71 VAL A C 1
ATOM 556 O O . VAL A 1 71 ? -1.452 0.006 -5.995 1.00 95.75 71 VAL A O 1
ATOM 559 N N . VAL A 1 72 ? -1.852 -1.734 -4.632 1.00 95.75 72 VAL A N 1
ATOM 560 C CA . VAL A 1 72 ? -1.580 -2.783 -5.631 1.00 95.75 72 VAL A CA 1
ATOM 561 C C . VAL A 1 72 ? -2.505 -2.654 -6.845 1.00 95.75 72 VAL A C 1
ATOM 563 O O . VAL A 1 72 ? -2.040 -2.613 -7.981 1.00 95.75 72 VAL A O 1
ATOM 566 N N . SER A 1 73 ? -3.814 -2.518 -6.620 1.00 94.69 73 SER A N 1
ATOM 567 C CA . SER A 1 73 ? -4.815 -2.421 -7.697 1.00 94.69 73 SER A CA 1
ATOM 568 C C . SER A 1 73 ? -4.683 -1.160 -8.558 1.00 94.69 73 SER A C 1
ATOM 570 O O . SER A 1 73 ? -5.170 -1.129 -9.689 1.00 94.69 73 SER A O 1
ATOM 572 N N . ARG A 1 74 ? -4.004 -0.125 -8.051 1.00 96.12 74 ARG A N 1
ATOM 573 C CA . ARG A 1 74 ? -3.762 1.140 -8.759 1.00 96.12 74 ARG A CA 1
ATOM 574 C C . ARG A 1 74 ? -2.320 1.279 -9.245 1.00 96.12 74 ARG A C 1
ATOM 576 O O . ARG A 1 74 ? -1.997 2.293 -9.851 1.00 96.12 74 ARG A O 1
ATOM 583 N N . ALA A 1 75 ? -1.461 0.275 -9.049 1.00 94.50 75 ALA A N 1
ATOM 584 C CA . ALA A 1 75 ? -0.047 0.338 -9.435 1.00 94.50 75 ALA A CA 1
ATOM 585 C C . ALA A 1 75 ? 0.157 0.644 -10.931 1.00 94.50 75 ALA A C 1
ATOM 587 O O . ALA A 1 75 ? 1.135 1.286 -11.309 1.00 94.50 75 ALA A O 1
ATOM 588 N N . TRP A 1 76 ? -0.798 0.264 -11.786 1.00 93.81 76 TRP A N 1
ATOM 589 C CA . TRP A 1 76 ? -0.782 0.589 -13.214 1.00 93.81 76 TRP A CA 1
ATOM 590 C C . TRP A 1 76 ? -0.769 2.096 -13.510 1.00 93.81 76 TRP A C 1
ATOM 592 O O . TRP A 1 76 ? -0.242 2.500 -14.546 1.00 93.81 76 TRP A O 1
ATOM 602 N N . SER A 1 77 ? -1.315 2.925 -12.612 1.00 94.81 77 SER A N 1
ATOM 603 C CA . SER A 1 77 ? -1.360 4.382 -12.765 1.00 94.81 77 SER A CA 1
ATOM 604 C C . SER A 1 77 ? -0.137 5.085 -12.172 1.00 94.81 77 SER A C 1
ATOM 606 O O . SER A 1 77 ? -0.091 6.314 -12.163 1.00 94.81 77 SER A O 1
ATOM 608 N N . TYR A 1 78 ? 0.822 4.343 -11.612 1.00 93.88 78 TYR A N 1
ATOM 609 C CA . TYR A 1 78 ? 2.051 4.932 -11.103 1.00 93.88 78 TYR A CA 1
ATOM 610 C C . TYR A 1 78 ? 2.957 5.367 -12.262 1.00 93.88 78 TYR A C 1
ATOM 612 O O . TYR A 1 78 ? 3.338 4.564 -13.124 1.00 93.88 78 TYR A O 1
ATOM 620 N N . ASP A 1 79 ? 3.329 6.645 -12.245 1.00 91.88 79 ASP A N 1
ATOM 621 C CA . ASP A 1 79 ? 4.319 7.229 -13.138 1.00 91.88 79 ASP A CA 1
ATOM 622 C C . ASP A 1 79 ? 5.557 7.694 -12.342 1.00 91.88 79 ASP A C 1
ATOM 624 O O . ASP A 1 79 ? 5.491 8.682 -11.605 1.00 91.88 79 ASP A O 1
ATOM 628 N N . PRO A 1 80 ? 6.707 7.012 -12.501 1.00 89.56 80 PRO A N 1
ATOM 629 C CA . PRO A 1 80 ? 7.942 7.380 -11.820 1.00 89.56 80 PRO A CA 1
ATOM 630 C C . PRO A 1 80 ? 8.560 8.713 -12.261 1.00 89.56 80 PRO A C 1
ATOM 632 O O . PRO A 1 80 ? 9.482 9.171 -11.588 1.00 89.56 80 PRO A O 1
ATOM 635 N N . GLN A 1 81 ? 8.140 9.291 -13.396 1.00 91.00 81 GLN A N 1
ATOM 636 C CA . GLN A 1 81 ? 8.673 10.570 -13.888 1.00 91.00 81 GLN A CA 1
ATOM 637 C C . GLN A 1 81 ? 8.002 11.771 -13.217 1.00 91.00 81 GLN A C 1
ATOM 639 O O . GLN A 1 81 ? 8.650 12.793 -13.002 1.00 91.00 81 GLN A O 1
ATOM 644 N N . SER A 1 82 ? 6.722 11.651 -12.862 1.00 90.75 82 SER A N 1
ATOM 645 C CA . SER A 1 82 ? 5.958 12.731 -12.232 1.00 90.75 82 SER A CA 1
ATOM 646 C C . SER A 1 82 ? 6.002 12.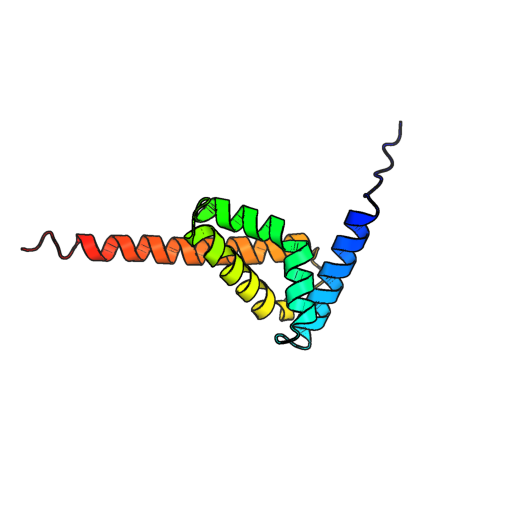717 -10.705 1.00 90.75 82 SER A C 1
ATOM 648 O O . SER A 1 82 ? 5.835 13.774 -10.096 1.00 90.75 82 SER A O 1
ATOM 650 N N . MET A 1 83 ? 6.206 11.558 -10.064 1.00 92.56 83 MET A N 1
ATOM 651 C CA . MET A 1 83 ? 6.106 11.450 -8.604 1.00 92.56 83 MET A CA 1
ATOM 652 C C . MET A 1 83 ? 6.986 10.350 -8.001 1.00 92.56 83 MET A C 1
ATOM 654 O O . MET A 1 83 ? 7.175 9.267 -8.566 1.00 92.56 83 MET A O 1
ATOM 658 N N . SER A 1 84 ? 7.486 10.602 -6.787 1.00 91.06 84 SER A N 1
ATOM 659 C CA . SER A 1 84 ? 8.187 9.575 -6.014 1.00 91.06 84 SER A CA 1
ATOM 660 C C . SER A 1 84 ? 7.239 8.441 -5.606 1.00 91.06 84 SER A C 1
ATOM 662 O O . SER A 1 84 ? 6.062 8.666 -5.324 1.00 91.06 84 SER A O 1
ATOM 664 N N . ALA A 1 85 ? 7.758 7.212 -5.540 1.00 91.38 85 ALA A N 1
ATOM 665 C CA . ALA A 1 85 ? 6.965 6.043 -5.165 1.00 91.38 85 ALA A CA 1
ATOM 666 C C . ALA A 1 85 ? 6.331 6.195 -3.772 1.00 91.38 85 ALA A C 1
ATOM 668 O O . ALA A 1 85 ? 5.152 5.907 -3.598 1.00 91.38 85 ALA A O 1
ATOM 669 N N . SER A 1 86 ? 7.084 6.703 -2.790 1.00 89.88 86 SER A N 1
ATOM 670 C CA . SER A 1 86 ? 6.582 6.916 -1.428 1.00 89.88 86 SER A CA 1
ATOM 671 C C . SER A 1 86 ? 5.461 7.951 -1.375 1.00 89.88 86 SER A C 1
ATOM 673 O O . SER A 1 86 ? 4.462 7.737 -0.699 1.00 89.88 86 SER A O 1
ATOM 675 N N . GLU A 1 87 ? 5.600 9.062 -2.102 1.00 91.75 87 GLU A N 1
ATOM 676 C CA . GLU A 1 87 ? 4.554 10.083 -2.163 1.00 91.75 87 GLU A CA 1
ATOM 677 C C . GLU A 1 87 ? 3.292 9.543 -2.840 1.00 91.75 87 GLU A C 1
ATOM 679 O O . GLU A 1 87 ? 2.187 9.751 -2.338 1.00 91.75 87 GLU A O 1
ATOM 684 N N . TRP A 1 88 ? 3.454 8.809 -3.942 1.00 95.00 88 TRP A N 1
ATOM 685 C CA . TRP A 1 88 ? 2.332 8.209 -4.653 1.00 95.00 88 TRP A CA 1
ATOM 686 C C . TRP A 1 88 ? 1.579 7.199 -3.776 1.00 95.00 88 TRP A C 1
ATOM 688 O O . TRP A 1 88 ? 0.355 7.286 -3.662 1.00 95.00 88 TRP A O 1
ATOM 698 N N . VAL A 1 89 ? 2.300 6.307 -3.084 1.00 94.06 89 VAL A N 1
ATOM 699 C CA . VAL A 1 89 ? 1.714 5.346 -2.133 1.00 94.06 89 VAL A CA 1
ATOM 700 C C . VAL A 1 89 ? 0.948 6.068 -1.025 1.00 94.06 89 VAL A C 1
ATOM 702 O O . VAL A 1 89 ? -0.204 5.720 -0.769 1.00 94.06 89 VAL A O 1
ATOM 705 N N . SER A 1 90 ? 1.534 7.104 -0.414 1.00 93.12 90 SER A N 1
ATOM 706 C CA . SER A 1 90 ? 0.869 7.884 0.637 1.00 93.12 90 SER A CA 1
ATOM 707 C C . SER A 1 90 ? -0.418 8.542 0.144 1.00 93.12 90 SER A C 1
ATOM 709 O O . SER A 1 90 ? -1.436 8.462 0.824 1.00 93.12 90 SER A O 1
ATOM 711 N N . ARG A 1 91 ? -0.421 9.127 -1.063 1.00 95.06 91 ARG A N 1
ATOM 712 C CA . ARG A 1 91 ? -1.629 9.737 -1.646 1.00 95.06 91 ARG A CA 1
ATOM 713 C C . ARG A 1 91 ? -2.731 8.712 -1.902 1.00 95.06 91 ARG A C 1
ATOM 715 O O . ARG A 1 91 ? -3.894 8.990 -1.614 1.00 95.06 91 ARG A O 1
ATOM 722 N N . VAL A 1 92 ? -2.383 7.540 -2.437 1.00 96.25 92 VAL A N 1
ATOM 723 C CA . VAL A 1 92 ? -3.354 6.459 -2.672 1.00 96.25 92 VAL A CA 1
ATOM 724 C C . VAL A 1 92 ? -3.917 5.945 -1.347 1.00 96.25 92 VAL A C 1
ATOM 726 O O . VAL A 1 92 ? -5.132 5.787 -1.226 1.00 96.25 92 VAL A O 1
ATOM 729 N N . ALA A 1 93 ? -3.055 5.738 -0.352 1.00 96.06 93 ALA A N 1
ATOM 730 C CA . ALA A 1 93 ? -3.449 5.276 0.971 1.00 96.06 93 ALA A CA 1
ATOM 731 C C . ALA A 1 93 ? -4.350 6.291 1.691 1.00 96.06 93 ALA A C 1
ATOM 733 O O . ALA A 1 93 ? -5.404 5.910 2.190 1.00 96.06 93 ALA A O 1
ATOM 734 N N . ASP A 1 94 ? -3.993 7.578 1.708 1.00 96.00 94 ASP A N 1
ATOM 735 C CA . ASP A 1 94 ? -4.817 8.624 2.326 1.00 96.00 94 ASP A CA 1
ATOM 736 C C . ASP A 1 94 ? -6.185 8.753 1.635 1.00 96.00 94 ASP A C 1
ATOM 738 O O . ASP A 1 94 ? -7.206 8.894 2.311 1.00 96.00 94 ASP A O 1
ATOM 742 N N . ALA A 1 95 ? -6.230 8.675 0.300 1.00 96.50 95 ALA A N 1
ATOM 743 C CA . ALA A 1 95 ? -7.483 8.740 -0.450 1.00 96.50 95 ALA A CA 1
ATOM 744 C C . ALA A 1 95 ? -8.404 7.546 -0.148 1.00 96.50 95 ALA A C 1
ATOM 746 O O . ALA A 1 95 ? -9.603 7.735 0.067 1.00 96.50 95 ALA A O 1
ATOM 747 N N . GLU A 1 96 ? -7.861 6.325 -0.100 1.00 96.69 96 GLU A N 1
ATOM 748 C CA . GLU A 1 96 ? -8.662 5.142 0.230 1.00 96.69 96 GLU A CA 1
ATOM 749 C C . GLU A 1 96 ? -9.077 5.135 1.707 1.00 96.69 96 GLU A C 1
ATOM 751 O O . GLU A 1 96 ? -10.223 4.815 2.017 1.00 96.69 96 GLU A O 1
ATOM 756 N N . ALA A 1 97 ? -8.191 5.538 2.623 1.00 95.25 97 ALA A N 1
ATOM 757 C CA . ALA A 1 97 ? -8.511 5.636 4.045 1.00 95.25 97 ALA A CA 1
ATOM 758 C C . ALA A 1 97 ? -9.669 6.607 4.291 1.00 95.25 97 ALA A C 1
ATOM 760 O O . ALA A 1 97 ? -10.597 6.272 5.027 1.00 95.25 97 ALA A O 1
ATOM 761 N N . ARG A 1 98 ? -9.653 7.767 3.623 1.00 95.31 98 ARG A N 1
ATOM 762 C CA . ARG A 1 98 ? -10.747 8.738 3.679 1.00 95.31 98 ARG A CA 1
ATOM 763 C C . ARG A 1 98 ? -12.058 8.141 3.179 1.00 95.31 98 ARG A C 1
ATOM 765 O O . ARG A 1 98 ? -13.043 8.189 3.902 1.00 95.31 98 ARG A O 1
ATOM 772 N N . LYS A 1 99 ? -12.057 7.521 1.997 1.00 94.69 99 LYS A N 1
ATOM 773 C CA . LYS A 1 99 ? -13.247 6.874 1.423 1.00 94.69 99 LYS A CA 1
ATOM 774 C C . LYS A 1 99 ? -13.822 5.796 2.350 1.00 94.69 99 LYS A C 1
ATOM 776 O O . LYS A 1 99 ? -15.033 5.710 2.529 1.00 94.69 99 LYS A O 1
ATOM 781 N N . LEU A 1 100 ? -12.961 4.964 2.939 1.00 92.88 100 LEU A N 1
ATOM 782 C CA . LEU A 1 100 ? -13.369 3.929 3.891 1.00 92.88 100 LEU A CA 1
ATOM 783 C C . LEU A 1 100 ? -13.939 4.532 5.179 1.00 92.88 100 LEU A C 1
ATOM 785 O O . LEU A 1 100 ? -14.918 4.016 5.709 1.00 92.88 100 LEU A O 1
ATOM 789 N N . TRP A 1 101 ? -13.342 5.613 5.678 1.00 91.12 101 TRP A N 1
ATOM 790 C CA . TRP A 1 101 ? -13.825 6.322 6.858 1.00 91.12 101 TRP A CA 1
ATOM 791 C C . TRP A 1 101 ? -15.187 6.988 6.607 1.00 91.12 101 TRP A C 1
ATOM 793 O O . TRP A 1 101 ? -16.110 6.786 7.390 1.00 91.12 101 TRP A O 1
ATOM 803 N N . GLU A 1 102 ? -15.353 7.678 5.476 1.00 91.44 102 GLU A N 1
ATOM 804 C CA . GLU A 1 102 ? -16.624 8.288 5.055 1.00 91.44 102 GLU A CA 1
ATOM 805 C C . GLU A 1 102 ? -17.739 7.241 4.912 1.00 91.44 102 GLU A C 1
ATOM 807 O O . GLU A 1 102 ? -18.867 7.468 5.343 1.00 91.44 102 GLU A O 1
ATOM 812 N N . ALA A 1 103 ? -17.428 6.061 4.363 1.00 89.31 103 ALA A N 1
ATOM 813 C CA . ALA A 1 103 ? -18.392 4.968 4.250 1.00 89.31 103 ALA A CA 1
ATOM 814 C C . ALA A 1 103 ? -18.858 4.434 5.619 1.00 89.31 103 ALA A C 1
ATOM 816 O O . ALA A 1 103 ? -20.016 4.041 5.763 1.00 89.31 103 ALA A O 1
ATOM 817 N N . LEU A 1 10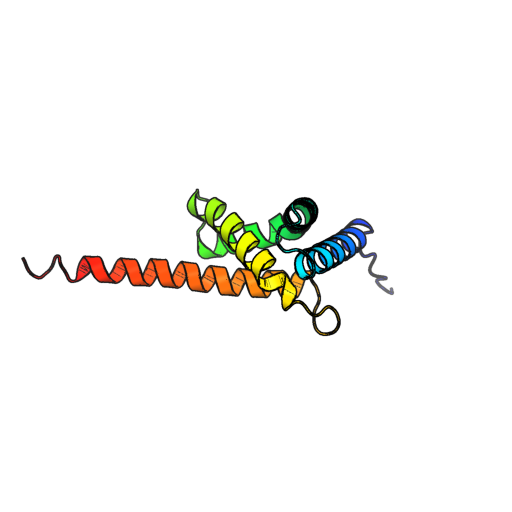4 ? -17.977 4.424 6.627 1.00 86.44 104 LEU A N 1
ATOM 818 C CA . LEU A 1 104 ? -18.334 4.034 7.994 1.00 86.44 104 LEU A CA 1
ATOM 819 C C . LEU A 1 104 ? -19.196 5.100 8.683 1.00 86.44 104 LEU A C 1
ATOM 821 O O . LEU A 1 104 ? -20.164 4.748 9.355 1.00 86.44 104 LEU A O 1
ATOM 825 N N . ASP A 1 105 ? -18.871 6.379 8.494 1.00 81.50 105 ASP A N 1
ATOM 826 C CA . ASP A 1 105 ? -19.611 7.503 9.083 1.00 81.50 105 ASP A CA 1
ATOM 827 C C . ASP A 1 105 ? -21.026 7.637 8.485 1.00 81.50 105 ASP A C 1
ATOM 829 O O . ASP A 1 105 ? -22.023 7.752 9.204 1.00 81.50 105 ASP A O 1
ATOM 833 N N . ALA A 1 106 ? -21.148 7.479 7.162 1.00 76.50 106 ALA A N 1
ATOM 834 C CA . ALA A 1 106 ? -22.437 7.465 6.468 1.00 76.50 106 ALA A CA 1
ATOM 835 C C . ALA A 1 106 ? -23.348 6.310 6.934 1.00 76.50 106 ALA A C 1
ATOM 837 O O . ALA A 1 106 ? -24.565 6.478 7.034 1.00 76.50 106 ALA A O 1
ATOM 838 N N . GLY A 1 107 ? -22.767 5.152 7.270 1.00 61.25 107 GLY A N 1
ATOM 839 C CA . GLY A 1 107 ? -23.494 3.997 7.802 1.00 61.25 107 GLY A CA 1
ATOM 840 C C . GLY A 1 107 ? -24.032 4.190 9.227 1.00 61.25 107 GLY A C 1
ATOM 841 O O . GLY A 1 107 ? -25.042 3.584 9.579 1.00 61.25 107 GLY A O 1
ATOM 842 N N . GLY A 1 108 ? -23.415 5.060 10.035 1.00 55.38 108 GLY A N 1
ATOM 843 C CA . GLY A 1 108 ? -23.859 5.361 11.403 1.00 55.38 108 GLY A CA 1
ATOM 844 C C . GLY A 1 108 ? -25.104 6.254 11.477 1.00 55.38 108 GLY A C 1
ATOM 845 O O . GLY A 1 108 ? -25.834 6.222 12.467 1.00 55.38 108 GLY A O 1
ATOM 846 N N . SER A 1 109 ? -25.385 7.011 10.414 1.00 51.09 109 SER A N 1
ATOM 847 C CA . SER A 1 109 ? -26.499 7.969 10.364 1.00 51.09 109 SER A CA 1
ATOM 848 C C . SER A 1 109 ? -27.843 7.337 9.966 1.00 51.09 109 SER A C 1
ATOM 850 O O . SER A 1 109 ? -28.900 7.900 10.251 1.00 51.09 109 SER A O 1
ATOM 852 N N . GLY A 1 110 ? -27.831 6.157 9.335 1.00 48.88 110 GLY A N 1
ATOM 853 C CA . GLY A 1 110 ? -29.048 5.458 8.896 1.00 48.88 110 GLY A CA 1
ATOM 854 C C . GLY A 1 110 ? -29.824 4.770 10.025 1.00 48.88 110 GLY A C 1
ATOM 855 O O . GLY A 1 110 ? -31.048 4.679 9.966 1.00 48.88 110 GLY A O 1
ATOM 856 N N . ASP A 1 111 ? -29.135 4.350 11.086 1.00 49.75 111 ASP A N 1
ATOM 857 C CA . ASP A 1 111 ? -29.727 3.554 12.174 1.00 49.75 111 ASP A CA 1
ATOM 858 C C . ASP A 1 111 ? -30.402 4.407 13.268 1.00 49.75 111 ASP A C 1
ATOM 860 O O . ASP A 1 111 ? -31.094 3.891 14.150 1.00 49.75 111 ASP A O 1
ATOM 864 N N . GLN A 1 112 ? -30.224 5.732 13.219 1.00 49.06 112 GLN A N 1
ATOM 865 C CA . GLN A 1 112 ? -30.815 6.671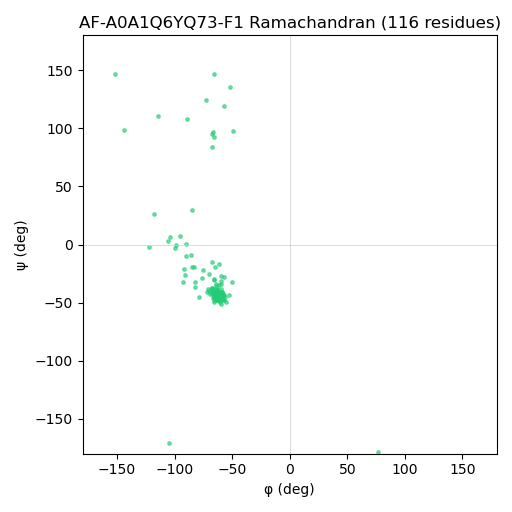 14.178 1.00 49.06 112 GLN A CA 1
ATOM 866 C C . GLN A 1 112 ? -32.176 7.225 13.726 1.00 49.06 112 GLN A C 1
ATOM 868 O O . GLN A 1 112 ? -32.969 7.654 14.567 1.00 49.06 112 GLN A O 1
ATOM 873 N N . LEU A 1 113 ? -32.485 7.175 12.425 1.00 50.53 113 LEU A N 1
ATOM 874 C CA . LEU A 1 113 ? -33.768 7.635 11.877 1.00 50.53 113 LEU A CA 1
ATOM 875 C C . LEU A 1 113 ? -34.887 6.589 11.984 1.00 50.53 113 LEU A C 1
ATOM 877 O O . LEU A 1 113 ? -36.058 6.953 11.989 1.00 50.53 113 LEU A O 1
ATOM 881 N N . THR A 1 114 ? -34.556 5.312 12.163 1.00 46.91 114 THR A N 1
ATOM 882 C CA . THR A 1 114 ? -35.536 4.226 12.346 1.00 46.91 114 THR A CA 1
ATOM 883 C C . THR A 1 114 ? -35.911 3.958 13.805 1.00 46.91 114 THR A C 1
ATOM 885 O O . THR A 1 114 ? -36.885 3.254 14.050 1.00 46.91 114 THR A O 1
ATOM 888 N N . ARG A 1 115 ? -35.217 4.550 14.791 1.00 52.44 115 ARG A N 1
ATOM 889 C CA . ARG A 1 115 ? -35.547 4.391 16.229 1.00 52.44 115 ARG A CA 1
ATOM 890 C C . ARG A 1 115 ? -36.333 5.548 16.848 1.00 52.44 115 ARG A C 1
ATOM 892 O O . ARG A 1 115 ? -36.679 5.477 18.019 1.00 52.44 115 ARG A O 1
ATOM 899 N N . ARG A 1 116 ? -36.611 6.611 16.088 1.00 45.53 116 ARG A N 1
ATOM 900 C CA . ARG A 1 116 ? -37.441 7.752 16.528 1.00 45.53 116 ARG A CA 1
ATOM 901 C C . ARG A 1 116 ? -38.856 7.758 15.934 1.00 45.53 116 ARG A C 1
ATOM 903 O O . ARG A 1 116 ? -39.589 8.716 16.147 1.00 45.53 116 ARG A O 1
ATOM 910 N N . ALA A 1 117 ? -39.221 6.699 15.211 1.00 48.06 117 ALA A N 1
ATOM 911 C CA . ALA A 1 117 ? -40.540 6.496 14.609 1.00 48.06 117 ALA A CA 1
ATOM 912 C C . ALA A 1 117 ? -41.272 5.249 15.159 1.00 48.06 117 ALA A C 1
ATOM 914 O O . ALA A 1 117 ? -42.108 4.671 14.467 1.00 48.06 117 ALA A O 1
ATOM 915 N N . MET A 1 118 ? -40.952 4.837 16.390 1.00 42.25 118 MET A N 1
ATOM 916 C CA . MET A 1 118 ? -41.752 3.927 17.222 1.00 42.25 118 MET A CA 1
ATOM 917 C C . MET A 1 118 ? -42.049 4.623 18.545 1.00 42.25 118 MET A C 1
ATOM 919 O O . MET A 1 118 ? -43.163 4.413 19.064 1.00 42.25 118 MET A O 1
#

Radius of gyration: 18.07 Å; Cα contacts (8 Å, |Δi|>4): 100; chains: 1; bounding box: 71×36×32 Å

Secondary structure (DSSP, 8-state):
--------HHHHHHHHHHHHHHHHHHH-TT-HHHHHHHHHHHHHHHHHHHHHHH-SSHHHHHHHHHHHHHHHHTGGG--TTTS-HHHHHHHHHHHHHHHHHHHHHHHHHHTTTSSS--

Nearest PDB structures (foldseek):
  4nqw-assembly1_A  TM=6.976E-01  e=3.224E-01  Mycobacterium tuberculosis
  8x6g-assembly1_H  TM=7.892E-01  e=5.652E-01  Staphylococcus aureus
  3wod-assembly1_F  TM=5.519E-01  e=1.491E+00  Thermus thermophilus HB8
  4mq9-assembly1_F  TM=5.592E-01  e=4.824E+00  Thermus thermophilus HB8
  3ls1-assembly2_B  TM=2.615E-01  e=3.551E+00  Synechocystis sp. PCC 6803

pLDDT: mean 84.76, std 16.33, range [38.44, 96.69]

Solvent-accessible surface area (backbone atoms only — not comparable to full-atom values): 6638 Å² total; per-residue (Å²): 135,82,84,74,78,74,70,53,69,66,58,57,50,42,52,50,48,36,46,50,19,40,54,48,25,43,78,36,69,80,44,63,68,30,53,48,48,36,44,71,63,43,40,63,62,41,42,53,51,18,34,74,75,52,34,95,47,73,62,11,60,53,41,28,54,53,36,52,50,54,44,45,78,45,22,67,76,66,52,81,89,85,42,57,60,68,60,51,49,50,53,50,35,52,52,49,50,47,54,54,47,52,56,53,55,60,59,61,62,62,67,59,67,69,69,77,77,119

Mean predicted aligned error: 8.39 Å